Protein AF-A0A9E2DEJ8-F1 (afdb_monomer_lite)

Secondary structure (DSSP, 8-state):
-EEEEEGGGTEEEEEETTEEEEEESS-GGG-HHHHHHHHHHTT-----

pLDDT: mean 88.34, std 11.4, range [48.25, 96.56]

Structure (mmCIF, N/CA/C/O backbone):
data_AF-A0A9E2DEJ8-F1
#
_entry.id   AF-A0A9E2DEJ8-F1
#
loop_
_atom_site.group_PDB
_atom_site.id
_atom_site.type_symbol
_atom_site.label_atom_id
_atom_site.label_alt_id
_atom_site.label_comp_id
_atom_site.label_asym_id
_atom_site.label_entity_id
_atom_site.label_seq_id
_atom_site.pdbx_PDB_ins_code
_atom_site.Cartn_x
_atom_site.Cartn_y
_atom_site.Cartn_z
_atom_site.occupancy
_atom_site.B_iso_or_equiv
_atom_site.auth_seq_id
_atom_site.auth_comp_id
_atom_site.auth_asym_id
_atom_site.auth_atom_id
_atom_site.pdbx_PDB_model_num
ATOM 1 N N . MET A 1 1 ? 4.088 8.960 1.081 1.00 86.62 1 MET A N 1
ATOM 2 C CA . MET A 1 1 ? 3.250 7.756 0.876 1.00 86.62 1 MET A CA 1
ATOM 3 C C . MET A 1 1 ? 3.209 7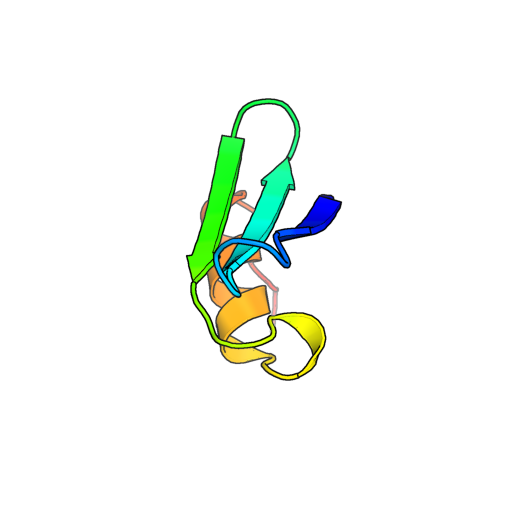.015 2.200 1.00 86.62 1 MET A C 1
ATOM 5 O O . MET A 1 1 ? 4.251 6.910 2.830 1.00 86.62 1 MET A O 1
ATOM 9 N N . ARG A 1 2 ? 2.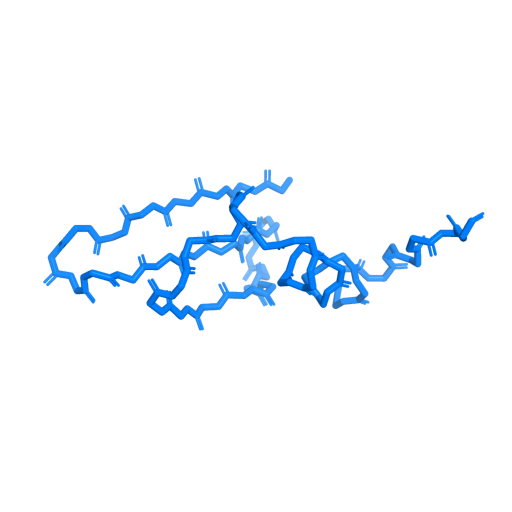037 6.598 2.679 1.00 92.25 2 ARG A N 1
ATOM 10 C CA . ARG A 1 2 ? 1.858 5.932 3.973 1.00 92.25 2 ARG A CA 1
ATOM 11 C C . ARG A 1 2 ? 1.182 4.591 3.749 1.00 92.25 2 ARG A C 1
ATOM 13 O O . ARG A 1 2 ? 0.165 4.534 3.064 1.00 92.25 2 ARG A O 1
ATOM 20 N N . ILE A 1 3 ? 1.747 3.542 4.335 1.00 93.62 3 ILE A N 1
ATOM 21 C CA . ILE A 1 3 ? 1.190 2.190 4.326 1.00 93.62 3 ILE A CA 1
ATOM 22 C C . ILE A 1 3 ? 0.638 1.915 5.725 1.00 93.62 3 ILE A C 1
ATOM 24 O O . ILE A 1 3 ? 1.320 2.161 6.719 1.00 93.62 3 ILE A O 1
ATOM 28 N N . LYS A 1 4 ? -0.609 1.453 5.815 1.00 95.31 4 LYS A N 1
ATOM 29 C CA . LYS A 1 4 ? -1.272 1.114 7.080 1.00 95.31 4 LYS A CA 1
ATOM 30 C C . LYS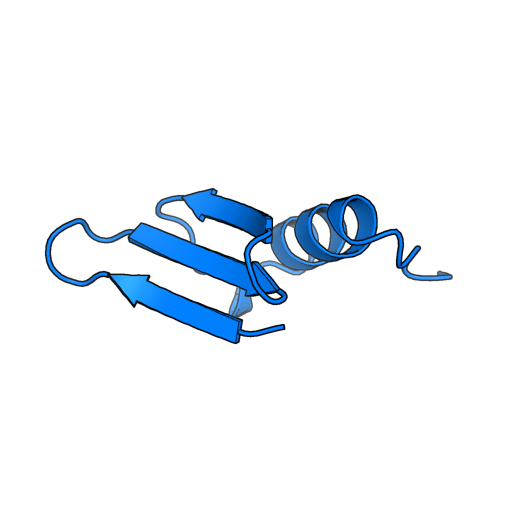 A 1 4 ? -2.024 -0.202 6.934 1.00 95.31 4 LYS A C 1
ATOM 32 O O . LYS A 1 4 ? -2.738 -0.390 5.954 1.00 95.31 4 LYS A O 1
ATOM 37 N N . HIS A 1 5 ? -1.920 -1.067 7.937 1.00 95.94 5 HIS A N 1
ATOM 38 C CA . HIS A 1 5 ? -2.796 -2.228 8.085 1.00 95.94 5 HIS A CA 1
ATOM 39 C C . HIS A 1 5 ? -3.947 -1.891 9.035 1.00 95.94 5 HIS A C 1
ATOM 41 O O . HIS A 1 5 ? -3.742 -1.420 10.156 1.00 95.94 5 HIS A O 1
ATOM 47 N N . ILE A 1 6 ? -5.173 -2.083 8.563 1.00 94.12 6 ILE A N 1
ATOM 48 C CA . ILE A 1 6 ? -6.406 -1.906 9.322 1.00 94.12 6 ILE A CA 1
ATOM 49 C C . ILE A 1 6 ? -6.808 -3.283 9.847 1.00 94.12 6 ILE A C 1
ATOM 51 O O . ILE A 1 6 ? -7.585 -3.990 9.202 1.00 94.12 6 ILE A O 1
ATOM 55 N N . LYS A 1 7 ? -6.274 -3.642 11.023 1.00 90.44 7 LYS A N 1
ATOM 56 C CA . LYS A 1 7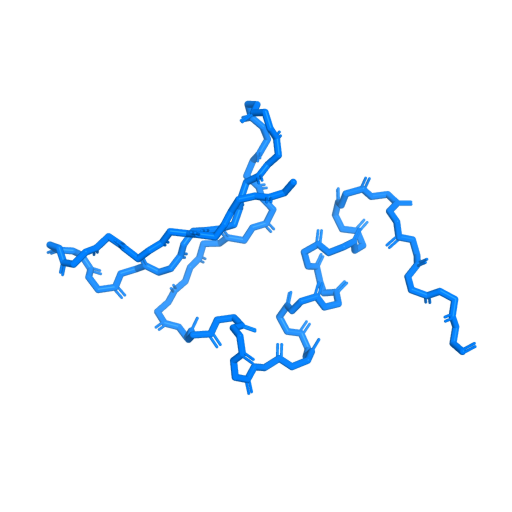 ? -6.426 -4.972 11.645 1.00 90.44 7 LYS A CA 1
ATOM 57 C C . LYS A 1 7 ? -7.881 -5.442 11.735 1.00 90.44 7 LYS A C 1
ATOM 59 O O . LYS A 1 7 ? -8.169 -6.573 11.382 1.00 90.44 7 LYS A O 1
ATOM 64 N N . SER A 1 8 ? -8.803 -4.552 12.112 1.00 92.69 8 SER A N 1
ATOM 65 C CA . SER A 1 8 ? -10.241 -4.860 12.233 1.00 92.69 8 SER A CA 1
ATOM 66 C C . SER A 1 8 ? -10.885 -5.379 10.939 1.00 92.69 8 SER A C 1
ATOM 68 O O . SER A 1 8 ? -11.871 -6.101 11.004 1.00 92.69 8 SER A O 1
ATOM 70 N N . SER A 1 9 ? -10.341 -5.021 9.775 1.00 91.81 9 SER A N 1
ATOM 71 C CA . SER A 1 9 ? -10.881 -5.399 8.458 1.00 91.81 9 SER A CA 1
ATOM 72 C C . SER A 1 9 ? -9.899 -6.230 7.630 1.00 91.81 9 SER A C 1
ATOM 74 O O . SER A 1 9 ? -10.109 -6.406 6.430 1.00 91.81 9 SER A O 1
ATOM 76 N N . ASP A 1 10 ? -8.784 -6.630 8.248 1.00 93.69 10 ASP A N 1
ATOM 77 C CA . ASP A 1 10 ? -7.615 -7.233 7.607 1.00 93.69 10 ASP A CA 1
ATOM 78 C C . ASP A 1 10 ? -7.258 -6.597 6.248 1.00 93.69 10 ASP A C 1
ATOM 80 O O . ASP A 1 10 ? -7.074 -7.248 5.222 1.00 93.69 10 ASP A O 1
ATOM 84 N N . THR A 1 11 ? -7.254 -5.264 6.212 1.00 95.44 11 THR A N 1
ATOM 85 C CA . THR A 1 11 ? -7.091 -4.507 4.968 1.00 95.44 11 THR A CA 1
ATOM 86 C C . THR A 1 11 ? -5.846 -3.647 5.034 1.00 95.44 11 THR A C 1
ATOM 88 O O . THR A 1 11 ? -5.661 -2.850 5.951 1.00 95.44 11 THR A O 1
ATOM 91 N N . TRP A 1 12 ? -5.010 -3.750 4.014 1.00 96.56 12 TRP A N 1
ATOM 92 C CA . TRP A 1 12 ? -3.897 -2.856 3.764 1.00 96.56 12 TRP A CA 1
ATOM 93 C C . TRP A 1 12 ? -4.348 -1.649 2.955 1.00 96.56 12 TRP A C 1
ATOM 95 O O . TRP A 1 12 ? -5.042 -1.772 1.945 1.00 96.56 12 TRP A O 1
ATOM 105 N N . LEU A 1 13 ? -3.917 -0.475 3.397 1.00 95.06 13 LEU A N 1
ATOM 106 C CA . LEU A 1 13 ? -4.183 0.807 2.769 1.00 95.06 13 LEU A CA 1
ATOM 107 C C . LEU A 1 13 ? -2.856 1.487 2.447 1.00 95.06 13 LEU A C 1
ATOM 109 O O . LEU A 1 13 ? -2.002 1.633 3.323 1.00 95.06 13 LEU A O 1
ATOM 113 N N . ILE A 1 14 ? -2.709 1.948 1.209 1.00 95.31 14 ILE A N 1
ATOM 114 C CA . ILE A 1 14 ? -1.637 2.859 0.816 1.00 95.31 14 ILE A CA 1
ATOM 115 C C . ILE A 1 14 ? -2.258 4.190 0.421 1.00 95.31 14 ILE A C 1
ATOM 117 O O . ILE A 1 14 ? -3.123 4.234 -0.456 1.00 95.31 14 ILE A O 1
ATOM 121 N N . SER A 1 15 ? -1.805 5.276 1.038 1.00 94.19 15 SER A N 1
ATOM 122 C CA . SER A 1 15 ? -2.294 6.625 0.756 1.00 94.19 15 SER A CA 1
ATOM 123 C C . SER A 1 15 ? -1.167 7.649 0.618 1.00 94.19 15 SER A C 1
ATOM 125 O O . SER A 1 15 ? -0.045 7.463 1.098 1.00 94.19 15 SER A O 1
ATOM 127 N N . LYS A 1 16 ? -1.457 8.765 -0.050 1.00 92.31 16 LYS A N 1
ATOM 128 C CA . LYS A 1 16 ? -0.605 9.960 -0.085 1.00 92.31 16 LYS A CA 1
ATOM 129 C C . LYS A 1 16 ? -1.495 11.183 0.110 1.00 92.31 16 LYS A C 1
ATOM 131 O O . LYS A 1 16 ? -2.341 11.481 -0.731 1.00 92.31 16 LYS A O 1
ATOM 136 N N . GLY A 1 17 ? -1.347 11.860 1.249 1.00 89.69 17 GLY A N 1
ATOM 137 C CA . GLY A 1 17 ? -2.286 12.907 1.656 1.00 89.69 17 GLY A CA 1
ATOM 138 C C . GLY A 1 17 ? -3.716 12.361 1.726 1.00 89.69 17 GLY A C 1
ATOM 139 O O . GLY A 1 17 ? -3.961 11.349 2.381 1.00 89.69 17 GLY A O 1
ATOM 140 N N . ARG A 1 18 ? -4.644 13.002 1.005 1.00 89.44 18 ARG A N 1
ATOM 141 C CA . ARG A 1 18 ? -6.057 12.589 0.900 1.00 89.44 18 ARG A CA 1
ATOM 142 C C . ARG A 1 18 ? -6.318 11.520 -0.175 1.00 89.44 18 ARG A C 1
ATOM 144 O O . ARG A 1 18 ? -7.435 11.027 -0.279 1.00 89.44 18 ARG A O 1
ATOM 151 N N . LYS A 1 19 ? -5.312 11.146 -0.975 1.00 91.31 19 LYS A N 1
ATOM 152 C CA . LYS A 1 19 ? -5.458 10.190 -2.084 1.00 91.31 19 LYS A CA 1
ATOM 153 C C . LYS A 1 19 ? -5.208 8.758 -1.618 1.00 91.31 19 LYS A C 1
ATOM 155 O O . LYS A 1 19 ? -4.170 8.472 -1.019 1.00 91.31 19 LYS A O 1
ATOM 160 N N . ILE A 1 20 ? -6.121 7.846 -1.948 1.00 92.69 20 ILE A N 1
ATOM 161 C CA . ILE A 1 20 ? -5.936 6.400 -1.761 1.00 92.69 20 ILE A CA 1
ATOM 162 C C . ILE A 1 20 ? -5.298 5.825 -3.027 1.00 92.69 20 ILE A C 1
ATOM 164 O O . ILE A 1 20 ? -5.849 5.932 -4.119 1.00 92.69 20 ILE A O 1
ATOM 168 N N . LEU A 1 21 ? -4.131 5.206 -2.875 1.00 94.06 21 LEU A N 1
ATOM 169 C CA . LEU A 1 21 ? -3.381 4.587 -3.968 1.00 94.06 21 LEU A CA 1
ATOM 170 C C . LEU A 1 21 ? -3.699 3.091 -4.076 1.00 94.06 21 LEU A C 1
ATOM 172 O O . LEU A 1 21 ? -3.877 2.572 -5.179 1.00 94.06 21 LEU A O 1
ATOM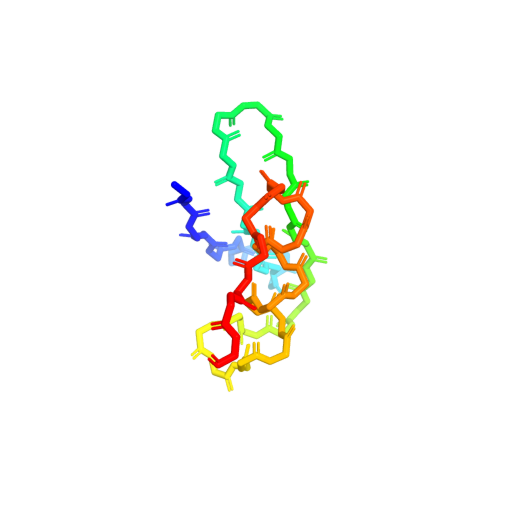 176 N N . TYR A 1 22 ? -3.850 2.410 -2.940 1.00 94.38 22 TYR A N 1
ATOM 177 C CA . TYR A 1 22 ? -4.205 0.992 -2.872 1.00 94.38 22 TYR A CA 1
ATOM 178 C C . TYR A 1 22 ? -5.046 0.688 -1.629 1.00 94.38 22 TYR A C 1
ATOM 180 O O . TYR A 1 22 ? -4.826 1.277 -0.571 1.00 94.38 22 TYR A O 1
ATOM 188 N N . ARG A 1 23 ? -5.985 -0.252 -1.768 1.00 94.50 23 ARG A N 1
ATOM 189 C CA . ARG A 1 23 ? -6.786 -0.838 -0.690 1.00 94.50 23 ARG A CA 1
ATOM 190 C C . ARG A 1 23 ? -7.019 -2.315 -1.016 1.00 94.50 23 ARG A C 1
ATOM 192 O O . ARG A 1 23 ? -7.587 -2.601 -2.065 1.00 94.50 23 ARG A O 1
ATOM 199 N N . GLY A 1 24 ? -6.611 -3.231 -0.143 1.00 95.00 24 GLY A N 1
ATOM 200 C CA . GLY A 1 24 ? -6.815 -4.669 -0.355 1.00 95.00 24 GLY A CA 1
ATOM 201 C C . GLY A 1 24 ? -6.265 -5.531 0.778 1.00 95.00 24 GLY A C 1
ATOM 202 O O . GLY A 1 24 ? -5.591 -5.021 1.664 1.00 95.00 24 GLY A O 1
ATOM 203 N N . ARG A 1 25 ? -6.552 -6.836 0.763 1.00 94.62 25 ARG A N 1
ATOM 204 C CA . ARG A 1 25 ? -6.113 -7.772 1.820 1.00 94.62 25 ARG A CA 1
ATOM 205 C C . ARG A 1 25 ? -4.655 -8.214 1.679 1.00 94.62 25 ARG A C 1
ATOM 207 O O . ARG A 1 25 ? -4.014 -8.577 2.655 1.00 94.62 25 ARG A O 1
ATOM 214 N N . THR A 1 26 ? -4.094 -8.136 0.475 1.00 94.69 26 THR A N 1
ATOM 215 C CA . THR A 1 26 ? -2.697 -8.510 0.236 1.00 94.69 26 THR A CA 1
ATOM 216 C C . THR A 1 26 ? -1.749 -7.456 0.794 1.00 94.69 26 THR A C 1
ATOM 218 O O . THR A 1 26 ? -1.937 -6.260 0.541 1.00 94.69 26 THR A O 1
ATOM 221 N N . ASN A 1 27 ? -0.712 -7.911 1.502 1.00 93.56 27 ASN A N 1
ATOM 222 C CA . ASN A 1 27 ? 0.331 -7.053 2.047 1.00 93.56 27 ASN A CA 1
ATOM 223 C C . ASN A 1 27 ? 1.137 -6.391 0.908 1.00 93.56 27 ASN A C 1
ATOM 225 O O . ASN A 1 27 ? 1.861 -7.079 0.181 1.00 93.56 27 ASN A O 1
ATOM 229 N N . PRO A 1 28 ? 1.067 -5.058 0.754 1.00 92.38 28 PRO A N 1
ATOM 230 C CA . PRO A 1 28 ? 1.752 -4.347 -0.314 1.00 92.38 28 PRO A CA 1
ATOM 231 C C . PRO A 1 28 ? 3.277 -4.413 -0.195 1.00 92.38 28 PRO A C 1
ATOM 233 O O . PRO A 1 28 ? 3.946 -4.391 -1.218 1.00 92.38 28 PRO A O 1
ATOM 236 N N . LEU A 1 29 ? 3.840 -4.547 1.010 1.00 90.06 29 LEU A N 1
ATOM 237 C CA . LEU A 1 29 ? 5.294 -4.651 1.197 1.00 90.06 29 LEU A CA 1
ATOM 238 C C . LEU A 1 29 ? 5.862 -5.975 0.672 1.00 90.06 29 LEU A C 1
ATOM 240 O O . LEU A 1 29 ? 7.024 -6.036 0.295 1.00 90.06 29 LEU A O 1
ATOM 244 N N . SER A 1 30 ? 5.030 -7.016 0.608 1.00 91.88 30 SER A N 1
ATOM 245 C CA . SER A 1 30 ? 5.407 -8.327 0.064 1.00 91.88 30 SER A CA 1
ATOM 246 C C . SER A 1 30 ? 5.201 -8.452 -1.451 1.00 91.88 30 SER A C 1
ATOM 248 O O . SER A 1 30 ? 5.527 -9.481 -2.032 1.00 91.88 30 SER A O 1
ATOM 250 N N . SER A 1 31 ? 4.638 -7.430 -2.109 1.00 92.44 31 SER A N 1
ATOM 251 C CA . SER A 1 31 ? 4.275 -7.496 -3.526 1.00 92.44 31 SER A CA 1
ATOM 252 C C . SER A 1 31 ? 4.736 -6.258 -4.287 1.00 92.44 31 SER A C 1
ATOM 254 O O . SER A 1 31 ? 4.090 -5.205 -4.280 1.00 92.44 31 SER A O 1
ATOM 256 N N . SER A 1 32 ? 5.818 -6.425 -5.047 1.00 90.44 32 SER A N 1
ATOM 257 C CA . SER A 1 32 ? 6.336 -5.416 -5.979 1.00 90.44 32 SER A CA 1
ATOM 258 C C . SER A 1 32 ? 5.272 -4.939 -6.977 1.00 90.44 32 SER A C 1
ATOM 260 O O . SER A 1 32 ? 5.199 -3.751 -7.289 1.00 90.44 32 SER A O 1
ATOM 262 N N . ARG A 1 33 ? 4.369 -5.829 -7.413 1.00 92.56 33 ARG A N 1
ATOM 263 C CA . ARG A 1 33 ? 3.245 -5.491 -8.302 1.00 92.56 33 ARG A CA 1
ATOM 264 C C . ARG A 1 33 ? 2.282 -4.486 -7.669 1.00 92.56 33 ARG A C 1
ATOM 266 O O . ARG A 1 33 ? 1.860 -3.546 -8.345 1.00 92.56 33 ARG A O 1
ATOM 273 N N . ILE A 1 34 ? 1.926 -4.668 -6.396 1.00 93.62 34 ILE A N 1
ATOM 274 C CA . ILE A 1 34 ? 1.005 -3.765 -5.688 1.00 93.62 34 ILE A CA 1
ATOM 275 C C . ILE A 1 34 ? 1.650 -2.391 -5.503 1.00 93.62 34 ILE A C 1
ATOM 277 O O . ILE A 1 34 ? 1.007 -1.373 -5.769 1.00 93.62 34 ILE A O 1
ATOM 281 N N . LEU A 1 35 ? 2.930 -2.358 -5.126 1.00 91.69 35 LEU A N 1
ATOM 282 C CA . LEU A 1 35 ? 3.694 -1.114 -5.024 1.00 91.69 35 LEU A CA 1
ATOM 283 C C . LEU A 1 35 ? 3.774 -0.395 -6.372 1.00 91.69 35 LEU A C 1
ATOM 285 O O . LEU A 1 35 ? 3.487 0.797 -6.438 1.00 91.69 35 LEU A O 1
ATOM 289 N N . ALA A 1 36 ? 4.049 -1.115 -7.461 1.00 90.62 36 ALA A N 1
ATOM 290 C CA . ALA A 1 36 ? 4.092 -0.540 -8.802 1.00 90.62 36 ALA A CA 1
ATOM 291 C C . ALA A 1 36 ? 2.747 0.057 -9.243 1.00 90.62 36 ALA A C 1
ATOM 293 O O . ALA A 1 36 ? 2.705 1.116 -9.867 1.00 90.62 36 ALA A O 1
ATOM 294 N N . VAL A 1 37 ? 1.623 -0.590 -8.921 1.00 90.56 37 VAL A N 1
ATOM 295 C CA . VAL A 1 37 ? 0.283 -0.036 -9.186 1.00 90.56 37 VAL A CA 1
ATOM 296 C C . VAL A 1 37 ? 0.022 1.213 -8.344 1.00 90.56 37 VAL A C 1
ATOM 298 O O . VAL A 1 37 ? -0.483 2.206 -8.872 1.00 90.56 37 VAL A O 1
ATOM 301 N N . ALA A 1 38 ? 0.386 1.189 -7.062 1.00 91.62 38 ALA A N 1
ATOM 302 C CA . ALA A 1 38 ? 0.209 2.329 -6.171 1.00 91.62 38 ALA A CA 1
ATOM 303 C C . ALA A 1 38 ? 1.052 3.540 -6.609 1.00 91.62 38 ALA A C 1
ATOM 305 O O . ALA A 1 38 ? 0.535 4.654 -6.631 1.00 91.62 38 ALA A O 1
ATOM 306 N N . LEU A 1 39 ? 2.303 3.319 -7.029 1.00 88.56 39 LEU A N 1
ATOM 307 C CA . LEU A 1 39 ? 3.197 4.353 -7.562 1.00 88.56 39 LEU A CA 1
ATOM 308 C C . LEU A 1 39 ? 2.697 4.910 -8.899 1.00 88.56 39 LEU A C 1
ATOM 310 O O . LEU A 1 39 ? 2.600 6.125 -9.051 1.00 88.56 39 LEU A O 1
ATOM 314 N N . ARG A 1 40 ? 2.246 4.048 -9.824 1.00 88.06 40 ARG A N 1
ATOM 315 C CA . ARG A 1 40 ? 1.615 4.498 -11.079 1.00 88.06 40 ARG A CA 1
ATOM 316 C C . ARG A 1 40 ? 0.398 5.385 -10.828 1.00 88.06 40 ARG A C 1
ATOM 318 O O . ARG A 1 40 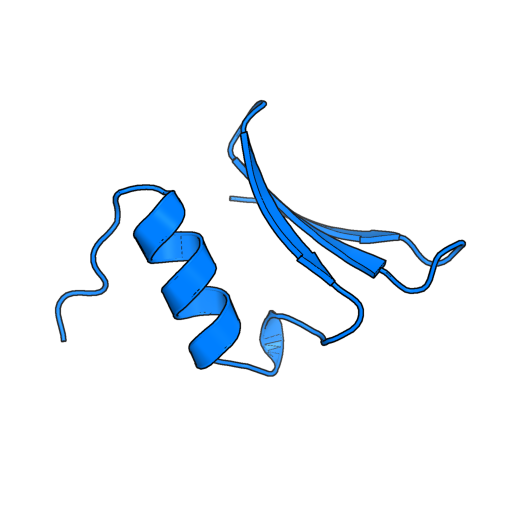? 0.252 6.416 -11.475 1.00 88.06 40 ARG A O 1
ATOM 325 N N . ARG A 1 41 ? -0.457 5.029 -9.861 1.00 85.31 41 ARG A N 1
ATOM 326 C CA . ARG A 1 41 ? -1.591 5.875 -9.444 1.00 85.31 41 ARG A CA 1
ATOM 327 C C . ARG A 1 41 ? -1.153 7.192 -8.819 1.00 85.31 41 ARG A C 1
ATOM 329 O O . ARG A 1 41 ? -1.916 8.156 -8.844 1.00 85.31 41 ARG A O 1
ATOM 336 N N . ASP A 1 42 ? 0.042 7.243 -8.252 1.00 85.81 42 ASP A N 1
ATOM 337 C CA . ASP A 1 42 ? 0.630 8.463 -7.714 1.00 85.81 42 ASP A CA 1
ATOM 338 C C . ASP A 1 42 ? 1.223 9.379 -8.800 1.00 85.81 42 ASP A C 1
ATOM 340 O O . ASP A 1 42 ? 1.624 10.496 -8.496 1.00 85.81 42 ASP A O 1
ATOM 344 N N . GLY A 1 43 ? 1.257 8.932 -10.062 1.00 80.81 43 GLY A N 1
ATOM 345 C CA . GLY A 1 43 ? 1.927 9.635 -11.161 1.00 80.81 43 GLY A CA 1
ATOM 346 C C . GLY A 1 43 ? 3.438 9.394 -11.200 1.00 80.81 43 GLY A C 1
ATOM 347 O O . GLY A 1 43 ? 4.113 9.851 -12.117 1.00 80.81 43 GLY A O 1
ATOM 348 N N . LEU A 1 44 ? 3.968 8.625 -10.247 1.00 69.56 44 LEU A N 1
ATOM 349 C CA . LEU A 1 44 ? 5.348 8.170 -10.245 1.00 69.56 44 LEU A CA 1
ATOM 350 C C . LEU A 1 44 ? 5.420 6.912 -11.114 1.00 69.56 44 LEU A C 1
ATOM 352 O O . LEU A 1 44 ? 5.096 5.804 -10.680 1.00 69.56 44 LEU A O 1
ATOM 356 N N . ARG A 1 45 ? 5.818 7.069 -12.379 1.00 59.94 45 ARG A N 1
ATOM 357 C CA . ARG A 1 45 ? 6.316 5.921 -13.142 1.00 59.94 45 ARG A CA 1
ATOM 358 C C . ARG A 1 45 ? 7.557 5.420 -12.405 1.00 59.94 45 ARG A C 1
ATOM 360 O O . ARG A 1 45 ? 8.517 6.167 -12.259 1.00 59.94 45 ARG A O 1
ATOM 367 N N . LEU A 1 46 ? 7.527 4.167 -11.947 1.00 57.72 46 LEU A N 1
ATOM 368 C CA . LEU A 1 46 ? 8.760 3.408 -11.756 1.00 57.72 46 LEU A CA 1
ATOM 369 C C . LEU A 1 46 ? 9.423 3.387 -13.136 1.00 57.72 46 LEU A C 1
ATOM 371 O O . LEU A 1 46 ? 8.953 2.671 -14.021 1.00 57.72 46 LEU A O 1
ATOM 375 N N . MET A 1 47 ? 10.388 4.278 -13.367 1.00 49.25 47 MET A N 1
ATOM 376 C CA . MET A 1 47 ? 11.296 4.113 -14.494 1.00 49.25 47 MET A CA 1
ATOM 377 C C . MET A 1 47 ? 12.042 2.804 -14.246 1.00 49.25 47 MET A C 1
ATOM 379 O O . MET A 1 47 ? 12.490 2.565 -13.123 1.00 49.25 47 MET A O 1
ATOM 383 N N . GLY A 1 48 ? 11.973 1.932 -15.254 1.00 48.25 48 GLY A N 1
ATOM 384 C CA . GLY A 1 48 ? 12.487 0.565 -15.224 1.00 48.25 48 GLY A CA 1
ATOM 385 C C . GLY A 1 48 ? 13.993 0.499 -15.073 1.00 48.25 48 GLY A C 1
ATOM 386 O O . GLY A 1 48 ? 14.661 1.498 -15.415 1.00 48.25 48 GLY A O 1
#

Foldseek 3Di:
DDWDQPPVVCWIWDDDVVGTLDIGNDDCVVDPVSVCSSCVSVVNHPPD

Sequence (48 aa):
MRIKHIKSSDTWLISKGRKILYRGRTNPLSSSRILAVALRRDGLRLMG

Radius of gyration: 10.55 Å; chains: 1; bounding box: 23×21×28 Å